Protein AF-A0A5B6YFL5-F1 (afdb_monomer)

Solvent-accessible surface area (backbone atoms only — not comparable to full-atom values): 5684 Å² total; per-residue (Å²): 129,83,89,75,64,95,68,71,66,42,83,44,72,45,64,48,68,90,59,100,60,76,37,84,77,44,79,45,78,38,76,88,70,80,89,77,85,86,86,74,69,60,83,80,46,58,89,72,57,82,87,70,82,62,54,78,71,56,80,53,96,85,58,62,60,47,81,87,64,60,84,87,63,72,62,91,92,46,1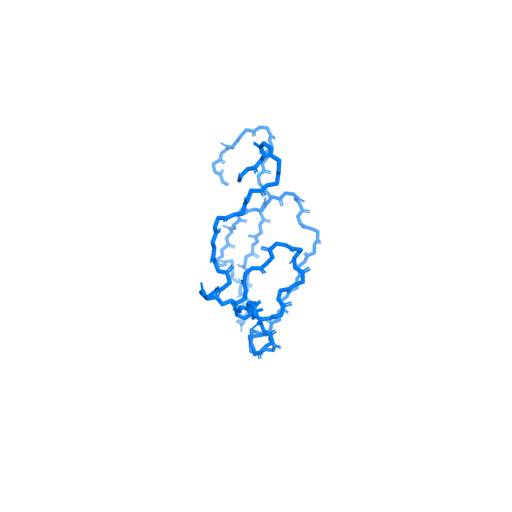08

Radius of gyration: 24.48 Å; Cα contacts (8 Å, |Δi|>4): 53; chains: 1; bounding box: 63×22×54 Å

Organism: NCBI:txid198431

Foldseek 3Di:
DPDPPPDFFDWDWDWDPPDPDIDTPDIDGHPDPDPDDDDDPPVVCVVVDDPDDQLCPDPPPQRDNDPVSDDDDDDPPRD

Secondary structure (DSSP, 8-state):
----SSSPPEEEEEEE-SSSS-EEEEEEEESS---------GGGTGGG------GGG---TT---SGGG-----BTTB-

Sequence (79 aa):
YLPTGPELAQSAQLIDISGEKMKLLLDFPTAGEPHYAQAIPANLIEPKSLKFHRLAESTHPEGVKSEAETGIRREGKQV

Nearest PDB structures (foldseek):
  7odt-assembly1_a  TM=2.093E-01  e=8.564E+00  Homo sapiens

InterPro domains:
  IPR011045 Nitrous oxide reductase, N-terminal [SSF50974] (2-47)
  IPR015943 WD40/YVTN repeat-like-containing domain superfamily [G3DSA:2.130.10.10] (1-59)
  IPR041114 Nitrous oxide reductase, propeller repea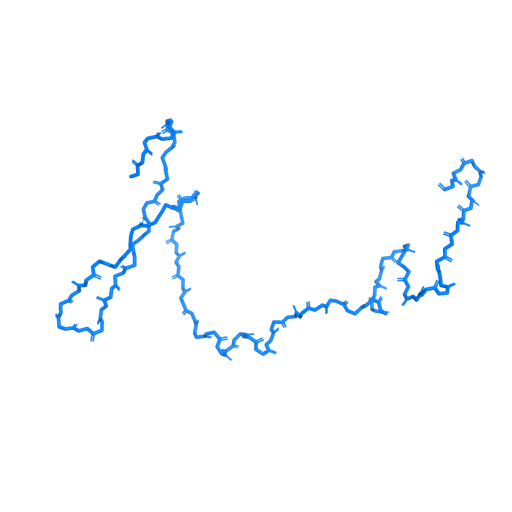t 1 [PF18764] (1-35)

Mean predicted aligned error: 6.28 Å

pLDDT: mean 93.72, std 3.55, range [81.5, 98.5]

Structure (mmCIF, N/CA/C/O backbone):
data_AF-A0A5B6YFL5-F1
#
_entry.id   AF-A0A5B6YFL5-F1
#
loop_
_atom_site.group_PDB
_atom_site.id
_atom_site.type_symbol
_atom_site.label_atom_id
_atom_site.label_alt_id
_atom_site.label_comp_id
_atom_site.label_asym_id
_atom_site.label_entity_id
_atom_site.label_seq_id
_atom_site.pdbx_PDB_ins_code
_atom_site.Cartn_x
_atom_site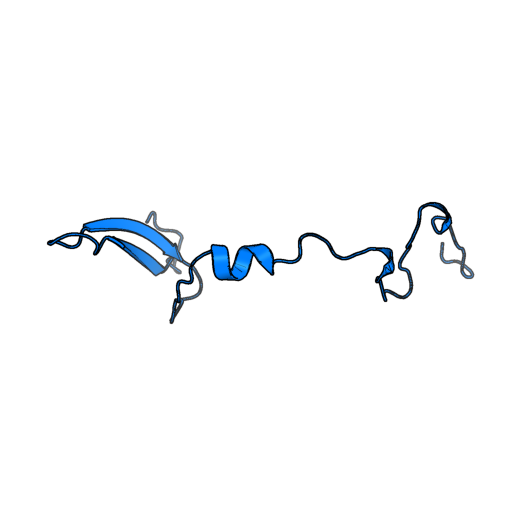.Cartn_y
_atom_site.Cartn_z
_atom_site.occupancy
_atom_site.B_iso_or_equiv
_atom_site.auth_seq_id
_atom_site.auth_comp_id
_atom_site.auth_asym_id
_atom_site.auth_atom_id
_atom_site.pdbx_PDB_model_num
ATOM 1 N N . TYR A 1 1 ? 1.409 -2.540 19.204 1.00 87.06 1 TYR A N 1
ATOM 2 C CA . TYR A 1 1 ? 2.481 -3.284 18.502 1.00 87.06 1 TYR A CA 1
ATOM 3 C C . TYR A 1 1 ? 3.654 -3.515 19.431 1.00 87.06 1 TYR A C 1
ATOM 5 O O . TYR A 1 1 ? 3.702 -2.878 20.479 1.00 87.06 1 TYR A O 1
ATOM 13 N N . LEU A 1 2 ? 4.576 -4.417 19.079 1.00 92.06 2 LEU A N 1
ATOM 14 C CA . LEU A 1 2 ? 5.855 -4.484 19.787 1.00 92.06 2 LEU A CA 1
ATOM 15 C C . LEU A 1 2 ? 6.577 -3.130 19.651 1.00 92.06 2 LEU A C 1
ATOM 17 O O . LEU A 1 2 ? 6.449 -2.493 18.605 1.00 92.06 2 LEU A O 1
ATOM 21 N N . PRO A 1 3 ? 7.297 -2.672 20.683 1.00 92.62 3 PRO A N 1
ATOM 22 C CA . PRO A 1 3 ? 8.056 -1.429 20.609 1.00 92.62 3 PRO A CA 1
ATOM 23 C C . PRO A 1 3 ? 9.192 -1.559 19.583 1.00 92.62 3 PRO A C 1
ATOM 25 O O . PRO A 1 3 ? 9.986 -2.495 19.656 1.00 92.62 3 PRO A O 1
ATOM 28 N N . THR A 1 4 ? 9.278 -0.620 18.636 1.00 93.12 4 THR A N 1
ATOM 29 C CA . THR A 1 4 ? 10.251 -0.635 17.520 1.00 93.12 4 THR A CA 1
ATOM 30 C C . THR A 1 4 ? 11.322 0.453 17.614 1.00 93.12 4 THR A C 1
ATOM 32 O O . THR A 1 4 ? 12.076 0.657 16.668 1.00 93.12 4 THR A O 1
ATOM 35 N N . GLY A 1 5 ? 11.414 1.142 18.751 1.00 92.94 5 GLY A N 1
ATOM 36 C CA . GLY A 1 5 ? 12.321 2.269 18.957 1.00 92.94 5 GLY A CA 1
ATOM 37 C C . GLY A 1 5 ? 11.569 3.563 19.282 1.00 92.94 5 GLY A C 1
ATOM 38 O O . GLY A 1 5 ? 10.395 3.503 19.651 1.00 92.94 5 GLY A O 1
ATOM 39 N N . PRO A 1 6 ? 12.244 4.724 19.193 1.00 92.38 6 PRO A N 1
ATOM 40 C CA . PRO A 1 6 ? 11.655 6.023 19.526 1.00 92.38 6 PRO A CA 1
ATOM 41 C C . PRO A 1 6 ? 10.509 6.441 18.599 1.00 92.38 6 PRO A C 1
ATOM 43 O O . PRO A 1 6 ? 9.589 7.125 19.035 1.00 92.38 6 PRO A O 1
ATOM 46 N N . GLU A 1 7 ? 10.562 6.023 17.335 1.00 90.12 7 GLU A N 1
ATOM 47 C CA . GLU A 1 7 ? 9.498 6.243 16.361 1.00 90.12 7 GLU A CA 1
ATOM 48 C C . GLU A 1 7 ? 8.605 5.000 16.298 1.00 90.12 7 GLU A C 1
ATOM 50 O O . GLU A 1 7 ? 9.062 3.887 16.014 1.00 90.12 7 GLU A O 1
ATOM 55 N N . LEU A 1 8 ? 7.327 5.190 16.619 1.00 92.19 8 LEU A N 1
ATOM 56 C CA . LEU A 1 8 ? 6.327 4.130 16.623 1.00 92.19 8 LEU A CA 1
ATOM 57 C C . LEU A 1 8 ? 5.466 4.213 15.364 1.00 92.19 8 LEU A C 1
ATOM 59 O O . LEU A 1 8 ? 5.209 5.291 14.835 1.00 92.19 8 LEU A O 1
ATOM 63 N N . ALA A 1 9 ? 4.980 3.060 14.912 1.00 94.19 9 ALA A N 1
ATOM 64 C CA . ALA A 1 9 ? 3.995 3.008 13.843 1.00 94.19 9 ALA A CA 1
ATOM 65 C C . ALA A 1 9 ? 2.645 3.583 14.298 1.00 94.19 9 ALA A C 1
ATOM 67 O O . ALA A 1 9 ? 2.206 3.342 15.427 1.00 94.19 9 ALA A O 1
ATOM 68 N N . GLN A 1 10 ? 1.954 4.261 13.383 1.00 94.19 10 GLN A N 1
ATOM 69 C CA . GLN A 1 10 ? 0.591 4.735 13.601 1.00 94.19 10 GLN A CA 1
ATOM 70 C C . GLN A 1 10 ? -0.407 3.594 13.392 1.00 94.19 10 GLN A C 1
ATOM 72 O O . GLN A 1 10 ? -0.275 2.800 12.459 1.00 94.19 10 GLN A O 1
ATOM 77 N N . SER A 1 11 ? -1.407 3.495 14.265 1.00 94.75 11 SER A N 1
ATOM 78 C CA . SER A 1 11 ? -2.460 2.479 14.164 1.00 94.75 11 SER A CA 1
ATOM 79 C C . SER A 1 11 ? -3.479 2.870 13.092 1.00 94.75 11 SER A C 1
ATOM 81 O O . SER A 1 11 ? -4.057 3.955 13.142 1.00 94.75 11 SER A O 1
ATOM 83 N N . ALA A 1 12 ? -3.718 1.969 12.139 1.00 96.62 12 ALA A N 1
ATOM 84 C CA . ALA A 1 12 ? -4.872 2.014 11.257 1.00 96.62 12 ALA A CA 1
ATOM 85 C C . ALA A 1 12 ? -5.806 0.849 11.599 1.00 96.62 12 ALA A C 1
ATOM 87 O O . ALA A 1 12 ? -5.389 -0.307 11.680 1.00 96.62 12 ALA A O 1
ATOM 88 N N . GLN A 1 13 ? -7.083 1.160 11.811 1.00 97.69 13 GLN A N 1
ATOM 89 C CA . GLN A 1 13 ? -8.071 0.198 12.288 1.00 97.69 13 GLN A CA 1
ATOM 90 C C . GLN A 1 13 ? -9.132 -0.065 11.222 1.00 97.69 13 GLN A C 1
ATOM 92 O O . GLN A 1 13 ? -9.795 0.855 10.746 1.00 97.69 13 GLN A O 1
ATOM 97 N N . LEU A 1 14 ? -9.318 -1.337 10.868 1.00 97.81 14 LEU A N 1
ATOM 98 C CA . LEU A 1 14 ? -10.434 -1.784 10.043 1.00 97.81 14 LEU A CA 1
ATOM 99 C C . LEU A 1 14 ? -11.621 -2.102 10.951 1.00 97.81 14 LEU A C 1
ATOM 101 O O . LEU A 1 14 ? -11.575 -3.046 11.745 1.00 97.81 14 LEU A O 1
ATOM 105 N N . ILE A 1 15 ? -12.690 -1.325 10.810 1.00 98.19 15 ILE A N 1
ATOM 106 C CA . ILE A 1 15 ? -13.920 -1.471 11.586 1.00 98.19 15 ILE A CA 1
ATOM 107 C C . ILE A 1 15 ? -15.039 -1.908 10.639 1.00 98.19 15 ILE A C 1
ATOM 109 O O . ILE A 1 15 ? -15.355 -1.208 9.679 1.00 98.19 15 ILE A O 1
ATOM 113 N N . ASP A 1 16 ? -15.645 -3.061 10.913 1.00 98.31 16 ASP A N 1
ATOM 114 C CA . ASP A 1 16 ? -16.860 -3.510 10.238 1.00 98.31 16 ASP A CA 1
ATOM 115 C C . ASP A 1 16 ? -18.065 -2.744 10.778 1.00 98.31 16 ASP A C 1
ATOM 117 O O . ASP A 1 16 ? -18.349 -2.763 11.981 1.00 98.31 16 ASP A O 1
ATOM 121 N N . ILE A 1 17 ? -18.760 -2.076 9.863 1.00 98.25 17 ILE A N 1
ATOM 122 C CA . ILE A 1 17 ? -19.953 -1.263 10.108 1.00 98.25 17 ILE A CA 1
ATOM 123 C C . ILE A 1 17 ? -21.201 -1.835 9.411 1.00 98.25 17 ILE A C 1
ATOM 125 O O . ILE A 1 17 ? -22.194 -1.133 9.263 1.00 98.25 17 I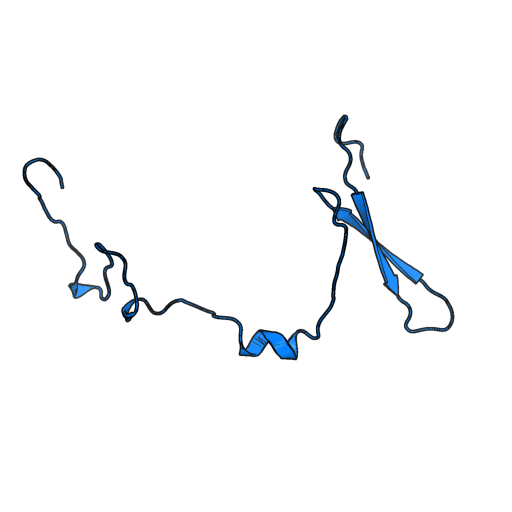LE A O 1
ATOM 129 N N . SER A 1 18 ? -21.158 -3.087 8.941 1.00 98.38 18 SER A N 1
ATOM 130 C CA . SER A 1 18 ? -22.252 -3.712 8.179 1.00 98.38 18 SER A CA 1
ATOM 131 C C . SER A 1 18 ? -23.458 -4.143 9.026 1.00 98.38 18 SER A C 1
ATOM 133 O O . SER A 1 18 ? -24.545 -4.337 8.485 1.00 98.38 18 SER A O 1
ATOM 135 N N . GLY A 1 19 ? -23.279 -4.308 10.340 1.00 97.56 19 GLY A N 1
ATOM 136 C CA . GLY A 1 19 ? -24.331 -4.700 11.283 1.00 97.56 19 GLY A CA 1
ATOM 137 C C . GLY A 1 19 ? -24.730 -3.586 12.254 1.00 97.56 19 GLY A C 1
ATOM 138 O O . GLY A 1 19 ? -24.250 -2.462 12.175 1.00 97.56 19 GLY A O 1
ATOM 139 N N . GLU A 1 20 ? -25.573 -3.919 13.234 1.00 97.69 20 GLU A N 1
ATOM 140 C CA . GLU A 1 20 ? -26.090 -2.953 14.223 1.00 97.69 20 GLU A CA 1
ATOM 141 C C . GLU A 1 20 ? -25.020 -2.396 15.175 1.00 97.69 20 GLU A C 1
ATOM 143 O O . GLU A 1 20 ? -25.170 -1.307 15.729 1.00 97.69 20 GLU A O 1
ATOM 148 N N . LYS A 1 21 ? -23.931 -3.144 15.385 1.00 98.19 21 LYS A N 1
ATOM 149 C CA . LYS A 1 21 ? -22.822 -2.757 16.257 1.00 98.19 21 LYS A CA 1
ATOM 150 C C . LYS A 1 21 ? -21.506 -2.867 15.505 1.00 98.19 21 LYS A C 1
ATOM 152 O O . LYS A 1 21 ? -21.199 -3.925 14.957 1.00 98.19 21 LYS A O 1
ATOM 157 N N . MET A 1 22 ? -20.721 -1.792 15.558 1.00 98.50 22 MET A N 1
ATOM 158 C CA . MET A 1 22 ? -19.375 -1.750 14.992 1.00 98.50 22 MET A CA 1
ATOM 159 C C . MET A 1 22 ? -18.477 -2.825 15.612 1.00 98.50 22 MET A C 1
ATOM 161 O O . MET A 1 22 ? -18.503 -3.041 16.829 1.00 98.50 22 MET A O 1
ATOM 165 N N . LYS A 1 23 ? -17.657 -3.469 14.780 1.00 98.38 23 LYS A N 1
ATOM 166 C CA . LYS A 1 23 ? -16.685 -4.481 15.211 1.00 98.38 23 LYS A CA 1
ATOM 167 C C . LYS A 1 23 ? -15.299 -4.110 14.707 1.00 98.38 23 LYS A C 1
ATOM 169 O O . LYS A 1 23 ? -15.090 -4.007 13.504 1.00 98.38 23 LYS A O 1
ATOM 174 N N . LEU A 1 24 ? -14.343 -3.945 15.618 1.00 98.06 24 LEU A N 1
ATOM 175 C CA . LEU A 1 24 ? -12.933 -3.863 15.245 1.00 98.06 24 LEU A CA 1
ATOM 176 C C . LEU A 1 24 ? -12.504 -5.227 14.686 1.00 98.06 24 LEU A C 1
ATOM 178 O O . LEU A 1 24 ? -12.523 -6.216 15.416 1.00 98.06 24 LEU A O 1
ATOM 182 N N . LEU A 1 25 ? -12.166 -5.281 13.398 1.00 97.81 25 LEU A N 1
ATOM 183 C CA . LEU A 1 25 ? -11.722 -6.504 12.725 1.00 97.81 25 LEU A CA 1
ATOM 184 C C . LEU A 1 25 ? -10.203 -6.647 12.739 1.00 97.81 25 LEU A C 1
ATOM 186 O O . LEU A 1 25 ? -9.687 -7.751 12.893 1.00 97.81 25 LEU A O 1
ATOM 190 N N . LEU A 1 26 ? -9.496 -5.536 12.531 1.00 97.50 26 LEU A N 1
ATOM 191 C CA . LEU A 1 26 ? -8.047 -5.523 12.385 1.00 97.50 26 LEU A CA 1
ATOM 192 C C . LEU A 1 26 ? -7.478 -4.199 12.885 1.00 97.50 26 LEU A C 1
ATOM 194 O O . LEU A 1 26 ? -8.029 -3.139 12.605 1.00 97.50 26 LEU A O 1
ATOM 198 N N . ASP A 1 27 ? -6.347 -4.279 13.570 1.00 96.94 27 ASP A N 1
ATOM 199 C CA . ASP A 1 27 ? -5.469 -3.154 13.876 1.00 96.94 27 ASP A CA 1
ATOM 200 C C . ASP A 1 27 ? -4.124 -3.449 13.201 1.00 96.94 27 ASP A C 1
ATOM 202 O O . ASP A 1 27 ? -3.535 -4.508 13.448 1.00 96.94 27 ASP A O 1
ATOM 206 N N . PHE A 1 28 ? -3.685 -2.580 12.287 1.00 95.38 28 PHE A N 1
ATOM 207 C CA . PHE A 1 28 ? -2.437 -2.761 11.544 1.00 95.38 28 PHE A CA 1
ATOM 208 C C . PHE A 1 28 ? -1.543 -1.506 11.558 1.00 95.38 28 PHE A C 1
ATOM 210 O O . PHE A 1 28 ? -2.042 -0.376 11.533 1.00 95.38 28 PHE A O 1
ATOM 217 N N . PRO A 1 29 ? -0.208 -1.686 11.628 1.00 96.50 29 PRO A N 1
ATOM 218 C CA . PRO A 1 29 ? 0.727 -0.576 11.731 1.00 96.50 29 PRO A CA 1
ATOM 219 C C . PRO A 1 29 ? 0.902 0.122 10.378 1.00 96.50 29 PRO A C 1
ATOM 221 O O . PRO A 1 29 ? 1.022 -0.526 9.338 1.00 96.50 29 PRO A O 1
ATOM 224 N N . THR A 1 30 ? 0.986 1.448 10.403 1.00 95.19 30 THR A N 1
ATOM 225 C CA . THR A 1 30 ? 1.273 2.310 9.250 1.00 95.19 30 THR A CA 1
ATOM 226 C C . THR A 1 30 ? 2.467 3.218 9.537 1.00 95.19 30 THR A C 1
ATOM 228 O O . THR A 1 30 ? 2.776 3.515 10.693 1.00 95.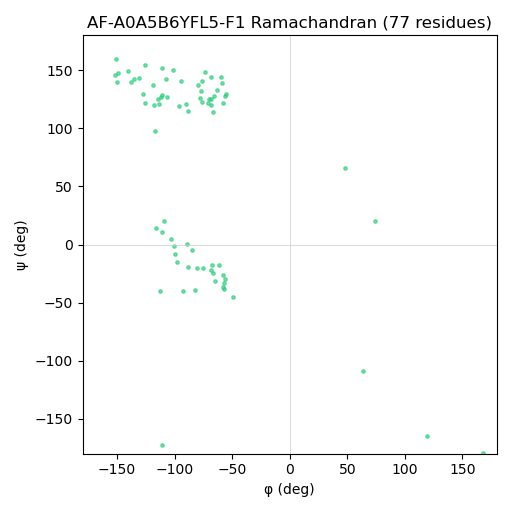19 30 THR A O 1
ATOM 231 N N . ALA A 1 31 ? 3.158 3.641 8.479 1.00 93.06 31 ALA A N 1
ATOM 232 C CA . ALA A 1 31 ? 4.318 4.528 8.547 1.00 93.06 31 ALA A CA 1
ATOM 233 C C . ALA A 1 31 ? 3.989 5.909 7.957 1.00 93.06 31 ALA A C 1
ATOM 235 O O . ALA A 1 31 ? 3.158 6.007 7.053 1.00 93.06 31 ALA A O 1
ATOM 236 N N . GLY A 1 32 ? 4.666 6.957 8.441 1.00 90.62 32 GLY A N 1
ATOM 237 C CA . GLY A 1 32 ? 4.579 8.311 7.876 1.00 90.62 32 GLY A CA 1
ATOM 238 C C . GLY A 1 32 ? 3.284 9.075 8.175 1.00 90.62 32 GLY A C 1
ATOM 239 O O . GLY A 1 32 ? 2.962 10.000 7.441 1.00 90.62 32 GLY A O 1
ATOM 240 N N . GLU A 1 33 ? 2.548 8.674 9.215 1.00 93.06 33 GLU A N 1
ATOM 241 C CA . GLU A 1 33 ? 1.316 9.325 9.698 1.00 93.06 33 GLU A CA 1
ATOM 242 C C . GLU A 1 33 ? 0.275 9.648 8.607 1.00 93.06 33 GLU A C 1
ATOM 244 O O . GLU A 1 33 ? -0.020 10.814 8.342 1.00 93.06 33 GLU A O 1
ATOM 249 N N . PRO A 1 34 ? -0.328 8.631 7.960 1.00 94.56 34 PRO A N 1
ATOM 250 C CA . PRO A 1 34 ? -1.308 8.874 6.906 1.00 94.56 34 PRO A CA 1
ATOM 251 C C . PRO A 1 34 ? -2.494 9.719 7.404 1.00 94.56 34 PRO A C 1
ATOM 253 O O . PRO A 1 34 ? -3.208 9.327 8.325 1.00 94.56 34 PRO A O 1
ATOM 256 N N . HIS A 1 35 ? -2.733 10.868 6.766 1.00 96.94 35 HIS A N 1
ATOM 257 C CA . HIS A 1 35 ? -3.792 11.807 7.170 1.00 96.94 35 HIS A CA 1
ATOM 258 C C . HIS A 1 35 ? -5.159 11.533 6.532 1.00 96.94 35 HIS A C 1
ATOM 260 O O . HIS A 1 35 ? -6.179 12.028 7.010 1.00 96.94 35 HIS A O 1
ATOM 266 N N . TYR A 1 36 ? -5.196 10.791 5.425 1.00 95.81 36 TYR A N 1
ATOM 267 C CA . TYR A 1 36 ? -6.421 10.521 4.681 1.00 95.81 36 TYR A CA 1
ATOM 268 C C . TYR A 1 36 ? -6.353 9.159 3.995 1.00 95.81 36 TYR A C 1
ATOM 270 O O . TYR A 1 36 ? -5.288 8.725 3.556 1.00 95.81 36 TYR A O 1
ATOM 278 N N . ALA A 1 37 ? -7.507 8.510 3.870 1.00 94.00 37 ALA A N 1
ATOM 279 C CA . ALA A 1 37 ? -7.667 7.272 3.126 1.00 94.00 37 ALA A CA 1
ATOM 280 C C . ALA A 1 37 ? -8.993 7.287 2.358 1.00 94.00 37 ALA A C 1
ATOM 282 O O . ALA A 1 37 ? -9.983 7.872 2.802 1.00 94.00 37 ALA A O 1
ATOM 283 N N . GLN A 1 38 ? -9.014 6.604 1.216 1.00 96.44 38 GLN A N 1
ATOM 284 C CA . GLN A 1 38 ? -10.207 6.403 0.403 1.00 96.44 38 GLN A CA 1
ATOM 285 C C . GLN A 1 38 ? -10.245 4.958 -0.091 1.00 96.44 38 GLN A C 1
ATOM 287 O O . GLN A 1 38 ? -9.224 4.405 -0.494 1.00 96.44 38 GLN A O 1
ATOM 292 N N . ALA A 1 39 ? -11.436 4.363 -0.087 1.00 96.12 39 ALA A N 1
ATOM 293 C CA . ALA A 1 39 ? -11.687 3.060 -0.684 1.00 96.12 39 ALA A CA 1
ATOM 294 C C . ALA A 1 39 ? -12.508 3.218 -1.970 1.00 96.12 39 ALA A C 1
ATOM 296 O O . ALA A 1 39 ? -13.414 4.049 -2.044 1.00 96.12 39 ALA A O 1
ATOM 297 N N . ILE A 1 40 ? -12.204 2.398 -2.975 1.00 97.06 40 ILE A N 1
ATOM 298 C CA . ILE A 1 40 ? -12.958 2.295 -4.227 1.00 97.06 40 ILE A CA 1
ATOM 299 C C . ILE A 1 40 ? -13.147 0.811 -4.576 1.00 97.06 40 ILE A C 1
ATOM 301 O O . ILE A 1 40 ? -12.228 0.021 -4.344 1.00 97.06 40 ILE A O 1
ATOM 305 N N . PRO A 1 41 ? -14.305 0.399 -5.127 1.00 97.62 41 PRO A N 1
ATOM 306 C CA . PRO A 1 41 ? -14.487 -0.961 -5.620 1.00 97.62 41 PRO A CA 1
ATOM 307 C C . PRO A 1 41 ? -13.415 -1.357 -6.645 1.00 97.62 41 PRO A C 1
ATOM 309 O O . PRO A 1 41 ? -13.179 -0.644 -7.623 1.00 97.62 41 PRO A O 1
ATOM 312 N N . ALA A 1 42 ? -12.786 -2.516 -6.435 1.00 97.38 42 ALA A N 1
ATOM 313 C CA . ALA A 1 42 ? -11.677 -2.989 -7.266 1.00 97.38 42 ALA A CA 1
ATOM 314 C C . ALA A 1 42 ? -12.056 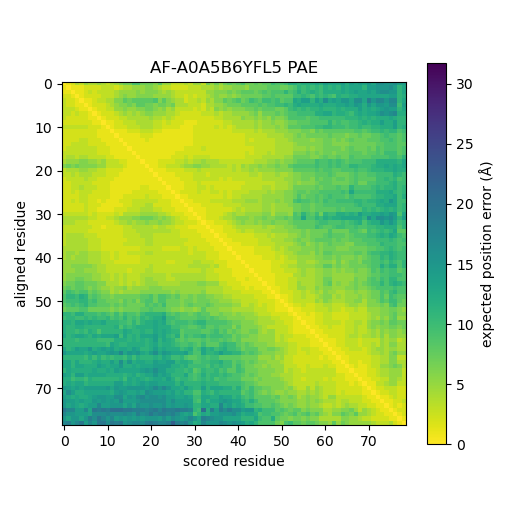-3.108 -8.753 1.00 97.38 42 ALA A C 1
ATOM 316 O O . ALA A 1 42 ? -11.269 -2.736 -9.622 1.00 97.38 42 ALA A O 1
ATOM 317 N N . ASN A 1 43 ? -13.290 -3.525 -9.049 1.00 97.50 43 ASN A N 1
ATOM 318 C CA . ASN A 1 43 ? -13.810 -3.674 -10.412 1.00 97.50 43 ASN A CA 1
ATOM 319 C C . ASN A 1 43 ? -13.855 -2.361 -11.221 1.00 97.50 43 ASN A C 1
ATOM 321 O O . ASN A 1 43 ? -13.945 -2.409 -12.446 1.00 97.50 43 ASN A O 1
ATOM 325 N N . LEU A 1 44 ? -13.777 -1.192 -10.574 1.00 97.06 44 LEU A N 1
ATOM 326 C CA . LEU A 1 44 ? -13.703 0.103 -11.261 1.00 97.06 44 LEU A CA 1
ATOM 327 C C . LEU A 1 44 ? -12.286 0.443 -11.755 1.00 97.06 44 LEU A C 1
ATOM 329 O O . LEU A 1 44 ? -12.138 1.293 -1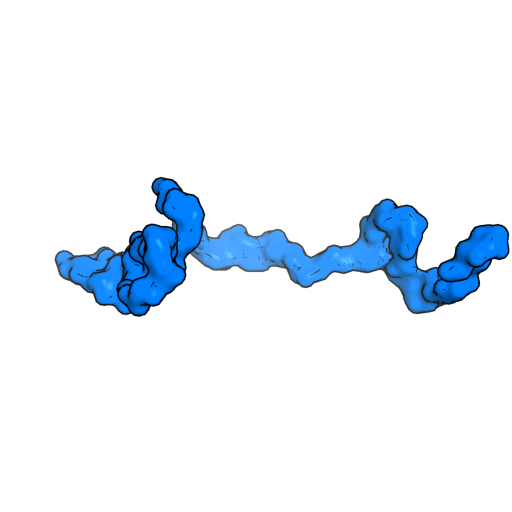2.641 1.00 97.06 44 LEU A O 1
ATOM 333 N N . ILE A 1 45 ? -11.261 -0.202 -11.185 1.00 96.56 45 ILE A N 1
ATOM 334 C CA . ILE A 1 45 ? -9.840 0.058 -11.456 1.00 96.56 45 ILE A CA 1
ATOM 335 C C . ILE A 1 45 ? -9.172 -1.116 -12.168 1.00 96.56 45 ILE A C 1
ATOM 337 O O . ILE A 1 45 ? -8.413 -0.886 -13.102 1.00 96.56 45 ILE A O 1
ATOM 341 N N . GLU A 1 46 ? -9.481 -2.358 -11.793 1.00 96.38 46 GLU A N 1
ATOM 342 C CA . GLU A 1 46 ? -8.849 -3.567 -12.336 1.00 96.38 46 GLU A CA 1
ATOM 343 C C . GLU A 1 46 ? -8.802 -3.605 -13.879 1.00 96.38 46 GLU A C 1
ATOM 345 O O . GLU A 1 46 ? -7.718 -3.851 -14.415 1.00 96.38 46 GLU A O 1
ATOM 350 N N . PRO A 1 47 ? -9.880 -3.278 -14.627 1.00 96.12 47 PRO A N 1
ATOM 351 C CA . PRO A 1 47 ? -9.839 -3.291 -16.094 1.00 96.12 47 PRO A CA 1
ATOM 352 C C . PRO A 1 47 ? -8.932 -2.211 -16.702 1.00 96.12 47 PRO A C 1
ATOM 354 O O . PRO A 1 47 ? -8.594 -2.281 -17.881 1.00 96.12 47 PRO A O 1
ATOM 357 N N . LYS A 1 48 ? -8.576 -1.188 -15.917 1.00 95.62 48 LYS A N 1
ATOM 358 C CA . LYS A 1 48 ? -7.747 -0.044 -16.320 1.00 95.62 48 LYS A CA 1
ATOM 359 C C . LYS A 1 48 ? -6.289 -0.192 -15.878 1.00 95.62 48 LYS A C 1
ATOM 361 O O . LYS A 1 48 ? -5.458 0.623 -16.273 1.00 95.62 48 LYS A O 1
ATOM 366 N N . SER A 1 49 ? -5.969 -1.200 -15.067 1.00 95.06 49 SER A N 1
ATOM 367 C CA . SER A 1 49 ? -4.608 -1.442 -14.598 1.00 95.06 49 SER A CA 1
ATOM 368 C C . SER A 1 49 ? -3.725 -1.955 -15.734 1.00 95.06 49 SER A C 1
ATOM 370 O O . SER A 1 49 ? -3.986 -3.003 -16.331 1.00 95.06 49 SER A O 1
ATOM 372 N N . LEU A 1 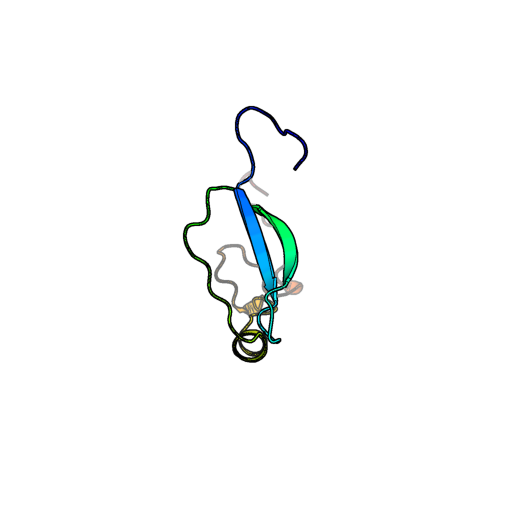50 ? -2.645 -1.228 -16.017 1.00 93.69 50 LEU A N 1
ATOM 373 C CA . LEU A 1 50 ? -1.647 -1.642 -16.996 1.00 93.69 50 LEU A CA 1
ATOM 374 C C . LEU A 1 50 ? -0.891 -2.874 -16.478 1.00 93.69 50 LEU A C 1
ATOM 376 O O . LEU A 1 50 ? -0.249 -2.816 -15.434 1.00 93.69 50 LEU A O 1
ATOM 380 N N . LYS A 1 51 ? -0.956 -3.988 -17.214 1.00 91.19 51 LYS A N 1
ATOM 381 C CA . LYS A 1 51 ? -0.278 -5.239 -16.824 1.00 91.19 51 LYS A CA 1
ATOM 382 C C . LYS A 1 51 ? 1.197 -5.262 -17.207 1.00 91.19 51 LYS A C 1
ATOM 384 O O . LYS A 1 51 ? 2.022 -5.780 -16.466 1.00 91.19 51 LYS A O 1
ATOM 389 N N . PHE A 1 52 ? 1.519 -4.732 -18.378 1.00 91.88 52 PHE A N 1
ATOM 390 C CA . PHE A 1 52 ? 2.876 -4.654 -18.896 1.00 91.88 52 PHE A CA 1
ATOM 391 C C . PHE A 1 52 ? 2.983 -3.454 -19.831 1.00 91.88 52 PHE A C 1
ATOM 393 O O . PHE A 1 52 ? 2.037 -3.124 -20.548 1.00 91.88 52 PHE A O 1
ATOM 400 N N . HIS A 1 53 ? 4.149 -2.819 -19.845 1.00 91.25 53 HIS A N 1
ATOM 401 C CA . HIS A 1 53 ? 4.498 -1.866 -20.889 1.00 91.25 53 HIS A CA 1
ATOM 402 C C . HIS A 1 53 ? 4.879 -2.649 -22.148 1.00 91.25 53 HIS A C 1
ATOM 404 O O . HIS A 1 53 ? 5.644 -3.612 -22.067 1.00 91.25 53 HIS A O 1
ATOM 410 N N . ARG A 1 54 ? 4.346 -2.275 -23.319 1.00 91.75 54 ARG A N 1
ATOM 411 C CA . ARG A 1 54 ? 4.742 -2.939 -24.567 1.00 91.75 54 ARG A CA 1
ATOM 412 C C . ARG A 1 54 ? 6.180 -2.553 -24.890 1.00 91.75 54 ARG A C 1
ATOM 414 O O . ARG A 1 54 ? 6.488 -1.375 -25.046 1.00 91.75 54 ARG A O 1
ATOM 421 N N . LEU A 1 55 ? 7.037 -3.553 -25.066 1.00 91.06 55 LEU A N 1
ATOM 422 C CA . LEU A 1 55 ? 8.445 -3.345 -25.402 1.00 91.06 55 LEU A CA 1
ATOM 423 C C . LEU A 1 55 ? 8.613 -2.529 -26.699 1.00 91.06 55 LEU A C 1
ATOM 425 O O . LEU A 1 55 ? 9.438 -1.623 -26.762 1.00 91.06 55 LEU A O 1
ATOM 429 N N . ALA A 1 56 ? 7.748 -2.771 -27.691 1.00 90.25 56 ALA A N 1
ATOM 430 C CA . ALA A 1 56 ? 7.713 -2.029 -28.954 1.00 90.25 56 ALA A CA 1
ATOM 431 C C . ALA A 1 56 ? 7.503 -0.507 -28.780 1.00 90.25 56 ALA A C 1
ATOM 433 O O . ALA A 1 56 ? 7.950 0.286 -29.614 1.00 90.25 56 ALA A O 1
ATOM 434 N N . GLU A 1 57 ? 6.859 -0.087 -27.688 1.00 92.31 57 GLU A N 1
ATOM 435 C CA . GLU A 1 57 ? 6.613 1.322 -27.362 1.00 92.31 57 GLU A CA 1
ATOM 436 C C . GLU A 1 57 ? 7.741 1.963 -26.551 1.00 92.31 57 GLU A C 1
ATOM 438 O O . GLU A 1 57 ? 7.646 3.143 -26.223 1.00 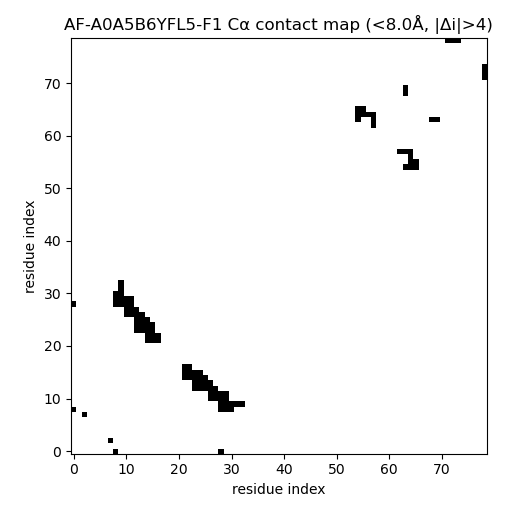92.31 57 GLU A O 1
ATOM 443 N N . SER A 1 58 ? 8.812 1.228 -26.231 1.00 92.38 58 SER A N 1
ATOM 444 C CA . SER A 1 58 ? 9.951 1.801 -25.517 1.00 92.38 58 SER A CA 1
ATOM 445 C C . SER A 1 58 ? 10.508 3.009 -26.276 1.00 92.38 58 SER A C 1
ATOM 447 O O . SER A 1 58 ? 10.798 2.937 -27.476 1.00 92.38 58 SER A O 1
ATOM 449 N N . THR A 1 59 ? 10.637 4.126 -25.564 1.00 93.75 59 THR A N 1
ATOM 450 C CA . THR A 1 59 ? 11.270 5.367 -26.030 1.00 93.75 59 THR A CA 1
ATOM 451 C C . THR A 1 59 ? 12.676 5.538 -25.457 1.00 93.75 59 THR A C 1
ATOM 453 O O . THR A 1 59 ? 13.308 6.570 -25.677 1.00 93.75 59 THR A O 1
ATOM 456 N N . HIS A 1 60 ? 13.174 4.539 -24.718 1.00 93.19 60 HIS A N 1
ATOM 457 C CA . HIS A 1 60 ? 14.517 4.576 -24.159 1.00 93.19 60 HIS A CA 1
ATOM 458 C C . HIS A 1 60 ? 15.552 4.611 -25.300 1.00 93.19 60 HIS A C 1
ATOM 460 O O . HIS A 1 60 ? 15.431 3.797 -26.219 1.00 93.19 60 HIS A O 1
ATOM 466 N N . PRO A 1 61 ? 16.572 5.494 -25.255 1.00 88.69 61 PRO A N 1
ATOM 467 C CA . PRO A 1 61 ? 17.566 5.619 -26.329 1.00 88.69 61 PRO A CA 1
ATOM 468 C C . PRO A 1 61 ? 18.294 4.312 -26.668 1.00 88.69 61 PRO A C 1
ATOM 470 O O . PRO A 1 61 ? 18.672 4.092 -27.813 1.00 88.69 61 PRO A O 1
ATOM 473 N N . GLU A 1 62 ? 18.443 3.435 -25.677 1.00 88.00 62 GLU A N 1
ATOM 474 C CA . GLU A 1 62 ? 19.077 2.113 -25.801 1.00 88.00 62 GLU A CA 1
ATOM 475 C C . GLU A 1 62 ? 18.063 0.958 -25.694 1.00 88.00 62 GLU A C 1
ATOM 477 O O . GLU A 1 62 ? 18.402 -0.165 -25.333 1.00 88.00 62 GLU A O 1
ATOM 482 N N . GLY A 1 63 ? 16.778 1.236 -25.923 1.00 90.25 63 GLY A N 1
ATOM 483 C CA . GLY A 1 63 ? 15.728 0.228 -25.833 1.00 90.25 63 GLY A CA 1
ATOM 484 C C . GLY A 1 63 ? 15.832 -0.809 -26.951 1.00 90.25 63 GLY A C 1
ATOM 485 O O . GLY A 1 63 ? 15.787 -0.457 -28.125 1.00 90.25 63 GLY A O 1
ATOM 486 N N . VAL A 1 64 ? 15.890 -2.086 -26.581 1.00 91.50 64 VAL A N 1
ATOM 487 C CA . VAL A 1 64 ? 15.799 -3.225 -27.504 1.00 91.50 64 VAL A CA 1
ATOM 488 C C . VAL A 1 64 ? 14.333 -3.628 -27.648 1.00 91.50 64 VAL A C 1
ATOM 490 O O . VAL A 1 64 ? 13.697 -3.959 -26.647 1.00 91.50 64 VAL A O 1
ATOM 493 N N . LYS A 1 65 ? 13.775 -3.607 -28.865 1.00 92.81 65 LYS A N 1
ATOM 494 C CA . LYS A 1 65 ? 12.344 -3.894 -29.103 1.00 92.81 65 LYS A CA 1
ATOM 495 C C . LYS A 1 65 ? 12.055 -5.318 -29.558 1.00 92.81 65 LYS A C 1
ATOM 497 O O . LYS A 1 65 ? 10.906 -5.759 -29.501 1.00 92.81 65 LYS A O 1
ATOM 502 N N . SER A 1 66 ? 13.088 -6.033 -29.980 1.00 91.75 66 SER A N 1
ATOM 503 C CA . SER A 1 66 ? 13.022 -7.412 -30.446 1.00 91.75 66 SER A CA 1
ATOM 504 C C . SER A 1 66 ? 14.336 -8.140 -30.167 1.00 91.75 66 SER A C 1
ATOM 506 O O . SER A 1 66 ? 15.382 -7.515 -30.014 1.00 91.75 66 SER A O 1
ATOM 508 N N . GLU A 1 67 ? 14.309 -9.472 -30.135 1.00 89.81 67 GLU A N 1
ATOM 509 C CA . GLU A 1 67 ? 15.518 -10.290 -29.944 1.00 89.81 67 GLU A CA 1
ATOM 510 C C . GLU A 1 67 ? 16.586 -10.001 -31.012 1.00 89.81 67 GLU A C 1
ATOM 512 O O . GLU A 1 67 ? 17.777 -10.003 -30.714 1.00 89.81 67 GLU A O 1
ATOM 517 N N . ALA A 1 68 ? 16.168 -9.672 -32.239 1.00 92.31 68 ALA A N 1
ATOM 518 C CA . ALA A 1 68 ? 17.068 -9.347 -33.345 1.00 92.31 68 ALA A CA 1
ATOM 519 C C . ALA A 1 68 ? 17.833 -8.023 -33.153 1.00 92.31 68 ALA A C 1
ATOM 521 O O . ALA A 1 68 ? 18.879 -7.830 -33.765 1.00 92.31 68 ALA A O 1
ATOM 522 N N . GLU A 1 69 ? 17.328 -7.117 -32.312 1.00 90.75 69 GLU A N 1
ATOM 523 C CA . GLU A 1 69 ? 17.996 -5.855 -31.964 1.00 90.75 69 GLU A CA 1
ATOM 524 C C . GLU A 1 69 ? 19.010 -6.022 -30.821 1.00 90.75 69 GLU A C 1
ATOM 526 O O . GLU A 1 69 ? 19.708 -5.069 -30.473 1.00 90.75 69 GLU A O 1
ATOM 531 N N . THR A 1 70 ? 19.108 -7.218 -30.225 1.00 91.38 70 THR A N 1
ATOM 532 C CA . THR A 1 70 ? 20.117 -7.504 -29.200 1.00 91.38 70 THR A CA 1
ATOM 533 C C . THR A 1 70 ? 21.502 -7.648 -29.820 1.00 91.38 70 THR A C 1
ATOM 535 O O . THR A 1 70 ? 21.671 -8.111 -30.949 1.00 91.38 70 THR A O 1
ATOM 538 N N . GLY A 1 71 ? 22.529 -7.267 -29.068 1.00 91.19 71 GLY A N 1
ATOM 539 C CA . GLY A 1 71 ? 23.901 -7.392 -29.529 1.00 91.19 71 GLY A CA 1
ATOM 540 C C . GLY A 1 71 ? 24.886 -6.642 -28.650 1.00 91.19 71 GLY A C 1
ATOM 541 O O . GLY A 1 71 ? 24.518 -6.012 -27.662 1.00 91.19 71 GLY A O 1
ATOM 542 N N . ILE A 1 72 ? 26.155 -6.719 -29.036 1.00 90.00 72 ILE A N 1
ATOM 543 C CA . ILE A 1 72 ? 27.256 -5.992 -28.406 1.00 90.00 72 ILE A CA 1
ATOM 544 C C . ILE A 1 72 ? 27.664 -4.866 -29.360 1.00 90.00 72 ILE A C 1
ATOM 546 O O . ILE A 1 72 ? 27.962 -5.132 -30.527 1.00 90.00 72 ILE A O 1
ATOM 550 N N . ARG A 1 73 ? 27.711 -3.620 -28.878 1.00 85.75 73 ARG A N 1
ATOM 551 C CA . ARG A 1 73 ? 28.160 -2.450 -29.651 1.00 85.75 73 ARG A CA 1
ATOM 552 C C . ARG A 1 73 ? 29.386 -1.844 -28.982 1.00 85.75 73 ARG A C 1
ATOM 554 O O . ARG A 1 73 ? 29.417 -1.709 -27.774 1.00 85.75 73 ARG A O 1
ATOM 561 N N . ARG A 1 74 ? 30.394 -1.455 -29.766 1.00 91.81 74 ARG A N 1
ATOM 562 C CA . ARG A 1 74 ? 31.587 -0.762 -29.260 1.00 91.81 74 ARG A CA 1
ATOM 563 C C . ARG A 1 74 ? 31.621 0.678 -29.762 1.00 91.81 74 ARG A C 1
ATOM 565 O O . ARG A 1 74 ? 31.596 0.899 -30.971 1.00 91.81 74 ARG A O 1
ATOM 572 N N . GLU A 1 75 ? 31.763 1.634 -28.850 1.00 87.56 75 GLU A N 1
ATOM 573 C CA . GLU A 1 75 ? 31.981 3.054 -29.140 1.00 87.56 75 GLU A CA 1
ATOM 574 C C . GLU A 1 75 ? 33.346 3.495 -28.592 1.00 87.56 75 GLU A C 1
ATOM 576 O O . GLU A 1 75 ? 33.543 3.753 -27.404 1.00 87.56 75 GLU A O 1
ATOM 581 N N . GLY A 1 76 ? 34.355 3.517 -29.467 1.00 92.44 76 GLY A N 1
ATOM 582 C CA . GLY A 1 76 ? 35.738 3.788 -29.073 1.00 92.44 76 GLY A CA 1
ATOM 583 C C . GLY A 1 76 ? 36.287 2.716 -28.123 1.00 92.44 76 GLY A C 1
ATOM 584 O O . GLY A 1 76 ? 36.566 1.591 -28.542 1.00 92.44 76 GLY A O 1
ATOM 585 N N . LYS A 1 77 ? 36.477 3.078 -26.847 1.00 93.50 77 LYS A N 1
ATOM 586 C CA . LYS A 1 77 ? 36.934 2.168 -25.778 1.00 93.50 77 LYS A CA 1
ATOM 587 C C . LYS A 1 77 ? 35.793 1.654 -24.883 1.00 93.50 77 LYS A C 1
ATOM 589 O O . LYS A 1 77 ? 36.077 0.881 -23.974 1.00 93.50 77 LYS A O 1
ATOM 594 N N . GLN A 1 78 ? 34.548 2.073 -25.124 1.00 84.94 78 GLN A N 1
ATOM 595 C CA . GLN A 1 78 ? 33.355 1.591 -24.419 1.00 84.94 78 GLN A CA 1
ATOM 596 C C . GLN A 1 78 ? 32.706 0.445 -25.204 1.00 84.94 78 GLN A C 1
ATOM 598 O O . GLN A 1 78 ? 32.692 0.483 -26.434 1.00 84.94 78 GLN A O 1
ATOM 603 N N . VAL A 1 79 ? 32.225 -0.579 -24.497 1.00 81.50 79 VAL A N 1
ATOM 604 C CA . VAL A 1 79 ? 31.532 -1.771 -25.021 1.00 81.50 79 VAL A CA 1
ATOM 605 C C . VAL A 1 79 ? 30.303 -2.015 -24.167 1.00 81.50 79 VAL A C 1
ATOM 607 O O . VAL A 1 79 ? 30.459 -1.848 -22.937 1.00 81.50 79 VAL A O 1
#